Protein AF-A0A183VHN2-F1 (afdb_monomer_lite)

Secondary structure (DSSP, 8-state):
-HHHHHHHHHHHHHHHHHHHHHHHHHHHHHHHHHHHHHHHHHHSS--TTS-SS--HHHHHHHHGGGT--SS--------------------

Structure (mmCIF, N/CA/C/O backbone):
data_AF-A0A183VHN2-F1
#
_entry.id   AF-A0A183VHN2-F1
#
loop_
_atom_site.group_PDB
_atom_site.id
_atom_site.type_symbol
_atom_site.label_atom_id
_atom_site.label_alt_id
_atom_site.label_comp_id
_atom_site.label_asym_id
_atom_site.label_entity_id
_atom_site.label_seq_id
_atom_site.pdbx_PDB_ins_code
_atom_site.Cartn_x
_atom_site.Cartn_y
_atom_site.Cartn_z
_atom_site.occupancy
_atom_site.B_iso_or_equiv
_atom_site.auth_seq_id
_atom_site.auth_comp_id
_atom_site.auth_asym_id
_atom_site.auth_atom_id
_atom_site.pdbx_PDB_model_num
ATOM 1 N N . MET A 1 1 ? 31.594 -2.618 -32.962 1.00 57.25 1 MET A N 1
ATOM 2 C CA . MET A 1 1 ? 31.692 -1.790 -31.736 1.00 57.25 1 MET A CA 1
ATOM 3 C C . MET A 1 1 ? 30.393 -1.018 -31.474 1.00 57.25 1 MET A C 1
ATOM 5 O O . MET A 1 1 ? 29.833 -1.206 -30.406 1.00 57.25 1 MET A O 1
ATOM 9 N N . ALA A 1 2 ? 29.833 -0.287 -32.449 1.00 64.62 2 ALA A N 1
ATOM 10 C CA . ALA A 1 2 ? 28.641 0.568 -32.272 1.00 64.62 2 ALA A CA 1
ATOM 11 C C . ALA A 1 2 ? 27.358 -0.113 -31.725 1.00 64.62 2 ALA A C 1
ATOM 13 O O . ALA A 1 2 ? 26.700 0.431 -30.845 1.00 64.62 2 ALA A O 1
ATOM 14 N N . ALA A 1 3 ? 27.022 -1.331 -32.171 1.00 70.81 3 ALA A N 1
ATOM 15 C CA . ALA A 1 3 ? 25.785 -2.009 -31.748 1.00 70.81 3 ALA A CA 1
ATOM 16 C C . ALA A 1 3 ? 25.748 -2.389 -30.249 1.00 70.81 3 ALA A C 1
ATOM 18 O O . ALA A 1 3 ? 24.679 -2.532 -29.657 1.00 70.81 3 ALA A O 1
ATOM 19 N N . SER A 1 4 ? 26.915 -2.566 -29.615 1.00 76.69 4 SER A N 1
ATOM 20 C CA . SER A 1 4 ? 27.006 -2.894 -28.183 1.00 76.69 4 SER A CA 1
ATOM 21 C C . SER A 1 4 ? 26.770 -1.653 -27.312 1.00 76.69 4 SER A C 1
ATOM 23 O O . SER A 1 4 ? 26.107 -1.731 -26.277 1.00 76.69 4 SER A O 1
ATOM 25 N N . GLU A 1 5 ? 27.245 -0.496 -27.772 1.00 80.06 5 GLU A N 1
ATOM 26 C CA . GLU A 1 5 ? 27.088 0.787 -27.087 1.00 80.06 5 GLU A CA 1
ATOM 27 C C . GLU A 1 5 ? 25.645 1.291 -27.166 1.00 80.06 5 GLU A C 1
ATOM 29 O O . GLU A 1 5 ? 25.092 1.734 -26.159 1.00 80.06 5 GLU A O 1
ATOM 34 N N . GLU A 1 6 ? 24.992 1.123 -28.318 1.00 82.81 6 GLU A N 1
ATOM 35 C CA . GLU A 1 6 ? 23.572 1.437 -28.489 1.00 82.81 6 GLU A CA 1
ATOM 36 C C . GLU A 1 6 ? 22.686 0.572 -27.577 1.00 82.81 6 GLU A C 1
ATOM 38 O O . GLU A 1 6 ? 21.835 1.088 -26.847 1.00 82.81 6 GLU A O 1
ATOM 43 N N . ARG A 1 7 ? 22.963 -0.738 -27.507 1.00 86.81 7 ARG A N 1
ATOM 44 C CA . ARG A 1 7 ? 22.269 -1.657 -26.594 1.00 86.81 7 ARG A CA 1
ATOM 45 C C . ARG A 1 7 ? 22.482 -1.283 -25.125 1.00 86.81 7 ARG A C 1
ATOM 47 O O . ARG A 1 7 ? 21.560 -1.400 -24.319 1.00 86.81 7 ARG A O 1
ATOM 54 N N . LYS A 1 8 ? 23.680 -0.820 -24.756 1.00 88.69 8 LYS A N 1
ATOM 55 C CA . LYS A 1 8 ? 23.990 -0.369 -23.391 1.00 88.69 8 LYS A CA 1
ATOM 56 C C . LYS A 1 8 ? 23.201 0.891 -23.020 1.00 88.69 8 LYS A C 1
ATOM 58 O O . LYS A 1 8 ? 22.638 0.956 -21.929 1.00 88.69 8 LYS A O 1
ATOM 63 N N . LEU A 1 9 ? 23.104 1.853 -23.937 1.00 89.12 9 LEU A N 1
ATOM 64 C CA . LEU A 1 9 ? 22.291 3.062 -23.771 1.00 89.12 9 LEU A CA 1
ATOM 65 C C . LEU A 1 9 ? 20.798 2.743 -23.634 1.00 89.12 9 LEU A C 1
ATOM 67 O O . LEU A 1 9 ? 20.110 3.321 -22.791 1.00 89.12 9 LEU A O 1
ATOM 71 N N . GLU A 1 10 ? 20.288 1.799 -24.423 1.00 88.50 10 GLU A N 1
ATOM 72 C CA . GLU A 1 10 ? 18.896 1.367 -24.320 1.00 88.50 10 GLU A CA 1
ATOM 73 C C . GLU A 1 10 ? 18.606 0.675 -22.977 1.00 88.50 10 GLU A C 1
ATOM 75 O O . GLU A 1 10 ? 17.574 0.932 -22.350 1.00 88.50 10 GLU A O 1
ATOM 80 N N . LEU A 1 11 ? 19.530 -0.164 -22.498 1.00 91.38 11 LEU A N 1
ATOM 81 C CA . LEU A 1 11 ? 19.410 -0.827 -21.200 1.00 91.38 11 LEU A CA 1
ATOM 82 C C . LEU A 1 11 ? 19.407 0.169 -20.039 1.00 91.38 11 LEU A C 1
ATOM 84 O O . LEU A 1 11 ? 18.592 0.019 -19.131 1.00 91.38 11 LEU A O 1
ATOM 88 N N . GLU A 1 12 ? 20.240 1.208 -20.079 1.00 90.00 12 GLU A N 1
ATOM 89 C CA . GLU A 1 12 ? 20.228 2.261 -19.055 1.00 90.00 12 GLU A CA 1
ATOM 90 C C . GLU A 1 12 ? 18.889 3.013 -19.026 1.00 90.00 12 GLU A C 1
ATOM 92 O O . GLU A 1 12 ? 18.296 3.192 -17.959 1.00 90.00 12 GLU A O 1
ATOM 97 N N . ARG A 1 13 ? 18.320 3.344 -20.192 1.00 92.19 13 ARG A N 1
ATOM 98 C CA . ARG A 1 13 ? 16.977 3.950 -20.272 1.00 92.19 13 ARG A CA 1
ATOM 99 C C . ARG A 1 13 ? 15.894 3.023 -19.712 1.00 92.19 13 ARG A C 1
ATOM 101 O O . ARG A 1 13 ? 15.007 3.473 -18.987 1.00 92.19 13 ARG A O 1
ATOM 108 N N . LYS A 1 14 ? 15.954 1.723 -20.018 1.00 92.75 14 LYS A N 1
ATOM 109 C CA . LYS A 1 14 ? 15.013 0.723 -19.477 1.00 92.75 14 LYS A CA 1
ATOM 110 C C . LYS A 1 14 ? 15.165 0.560 -17.966 1.00 92.75 14 LYS A C 1
ATOM 112 O O . LYS A 1 14 ? 14.161 0.465 -17.265 1.00 92.75 14 LYS A O 1
ATOM 117 N N . LYS A 1 15 ? 16.395 0.584 -17.453 1.00 93.75 15 LYS A N 1
ATOM 118 C CA . LYS A 1 15 ? 16.697 0.508 -16.021 1.00 93.75 15 LYS A CA 1
ATOM 119 C C . LYS A 1 15 ? 16.135 1.708 -15.262 1.00 93.75 15 LYS A C 1
ATOM 121 O O . LYS A 1 15 ? 15.536 1.519 -14.206 1.00 93.75 15 LYS A O 1
ATOM 126 N N . GLN A 1 16 ? 16.257 2.914 -15.816 1.00 92.00 16 GLN A N 1
ATOM 127 C CA . GLN A 1 16 ? 15.643 4.117 -15.247 1.00 92.00 16 GLN A CA 1
ATOM 128 C C . GLN A 1 16 ? 14.113 3.997 -15.181 1.00 92.00 16 GLN A C 1
ATOM 130 O O . GLN A 1 16 ? 13.541 4.182 -14.108 1.00 92.00 16 GLN A O 1
ATOM 135 N N . LYS A 1 17 ? 13.462 3.583 -16.278 1.00 93.06 17 LYS A N 1
ATOM 136 C CA . LYS A 1 17 ? 12.004 3.346 -16.304 1.00 93.06 17 LYS A CA 1
ATOM 137 C C . LYS A 1 17 ? 11.560 2.277 -15.301 1.00 93.06 17 LYS A C 1
ATOM 139 O O . LYS A 1 17 ? 10.539 2.428 -14.636 1.00 93.06 17 LYS A O 1
ATOM 144 N N . LEU A 1 18 ? 12.332 1.200 -15.163 1.00 92.31 18 LEU A N 1
ATOM 145 C CA . LEU A 1 18 ? 12.044 0.134 -14.204 1.00 92.31 18 LEU A CA 1
ATOM 146 C C . LEU A 1 18 ? 12.163 0.630 -12.755 1.00 92.31 18 LEU A C 1
ATOM 148 O O . LEU A 1 18 ? 11.325 0.302 -11.917 1.00 92.31 18 LEU A O 1
ATOM 152 N N . ALA A 1 19 ? 13.178 1.444 -12.461 1.00 93.62 19 ALA A N 1
ATOM 153 C CA . ALA A 1 19 ? 13.348 2.053 -11.147 1.00 93.62 19 ALA A CA 1
ATOM 154 C C . ALA A 1 19 ? 12.197 3.015 -10.805 1.00 93.62 19 ALA A C 1
ATOM 156 O O . ALA A 1 19 ? 11.726 3.021 -9.668 1.00 93.62 19 ALA A O 1
ATOM 157 N N . GLU A 1 20 ? 11.720 3.792 -11.778 1.00 91.38 20 GLU A N 1
ATOM 158 C CA . GLU A 1 20 ? 10.560 4.676 -11.626 1.00 91.38 20 GLU A CA 1
ATOM 159 C C . GLU A 1 20 ? 9.278 3.884 -11.330 1.00 91.38 20 GLU A C 1
ATOM 161 O O . GLU A 1 20 ? 8.605 4.147 -10.333 1.00 91.38 20 GLU A O 1
ATOM 166 N N . MET A 1 21 ? 9.002 2.837 -12.111 1.00 93.12 21 MET A N 1
ATOM 167 C CA . MET A 1 21 ? 7.844 1.961 -11.906 1.00 93.12 21 MET A CA 1
ATOM 168 C C . MET A 1 21 ? 7.871 1.260 -10.539 1.00 93.12 21 MET A C 1
ATOM 170 O O . MET A 1 21 ? 6.842 1.156 -9.871 1.00 93.12 21 MET A O 1
ATOM 174 N N . ASN A 1 22 ? 9.042 0.811 -10.081 1.00 93.56 22 ASN A N 1
ATOM 175 C CA . ASN A 1 22 ? 9.180 0.194 -8.761 1.00 93.56 22 ASN A CA 1
ATOM 176 C C . ASN A 1 22 ? 8.924 1.192 -7.621 1.00 93.56 22 ASN A C 1
ATOM 178 O O . ASN A 1 22 ? 8.284 0.831 -6.632 1.00 93.56 22 ASN A O 1
ATOM 182 N N . LYS A 1 23 ? 9.376 2.448 -7.749 1.00 93.62 23 LYS A N 1
ATOM 183 C CA . LYS A 1 23 ? 9.076 3.508 -6.768 1.00 93.62 23 LYS A CA 1
ATOM 184 C C . LYS A 1 23 ? 7.583 3.818 -6.714 1.00 93.62 23 LYS A C 1
ATOM 186 O O . LYS A 1 23 ? 7.025 3.953 -5.630 1.00 93.62 23 LYS A O 1
ATOM 191 N N . ASP A 1 24 ? 6.943 3.895 -7.871 1.00 92.62 24 ASP A N 1
ATOM 192 C CA . ASP A 1 24 ? 5.512 4.155 -7.988 1.00 92.62 24 ASP A CA 1
ATOM 193 C C . ASP A 1 24 ? 4.675 3.001 -7.401 1.00 92.62 24 ASP A C 1
ATOM 195 O O . ASP A 1 24 ? 3.755 3.226 -6.612 1.00 92.62 24 ASP A O 1
ATOM 199 N N . LYS A 1 25 ? 5.062 1.745 -7.667 1.00 92.69 25 LYS A N 1
ATOM 200 C CA . LYS A 1 25 ? 4.469 0.565 -7.015 1.00 92.69 25 LYS A CA 1
ATOM 201 C C . LYS A 1 25 ? 4.617 0.628 -5.493 1.00 92.69 25 LYS A C 1
ATOM 203 O O . LYS A 1 25 ? 3.627 0.448 -4.787 1.00 92.69 25 LYS A O 1
ATOM 208 N N . ARG A 1 26 ? 5.822 0.935 -4.999 1.00 93.88 26 ARG A N 1
ATOM 209 C CA . ARG A 1 26 ? 6.093 1.075 -3.563 1.00 93.88 26 ARG A CA 1
ATOM 210 C C . ARG A 1 26 ? 5.212 2.151 -2.926 1.00 93.88 26 ARG A C 1
ATOM 212 O O . ARG A 1 26 ? 4.615 1.902 -1.886 1.00 93.88 26 ARG A O 1
ATOM 219 N N . ARG A 1 27 ? 5.068 3.311 -3.572 1.00 93.56 27 ARG A N 1
ATOM 220 C CA . ARG A 1 27 ? 4.220 4.406 -3.079 1.00 93.56 27 ARG A CA 1
ATOM 221 C C . ARG A 1 27 ? 2.752 3.987 -2.958 1.00 93.56 27 ARG A C 1
ATOM 223 O O . ARG A 1 27 ? 2.125 4.272 -1.942 1.00 93.56 27 ARG A O 1
ATOM 230 N N . ARG A 1 28 ? 2.206 3.295 -3.966 1.00 92.69 28 ARG A N 1
ATOM 231 C CA . ARG A 1 28 ? 0.819 2.792 -3.918 1.00 92.69 28 ARG A CA 1
ATOM 232 C C . ARG A 1 28 ? 0.613 1.767 -2.808 1.00 92.69 28 ARG A C 1
ATOM 234 O O . ARG A 1 28 ? -0.428 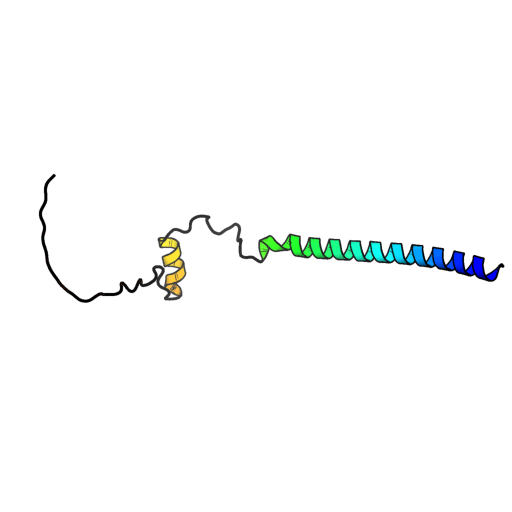1.761 -2.160 1.00 92.69 28 ARG A O 1
ATOM 241 N N . GLU A 1 29 ? 1.591 0.894 -2.599 1.00 92.50 29 GLU A N 1
ATOM 242 C CA . GLU A 1 29 ? 1.536 -0.115 -1.545 1.00 92.50 29 GLU A CA 1
ATOM 243 C C . GLU A 1 29 ? 1.600 0.517 -0.149 1.00 92.50 29 GLU A C 1
ATOM 245 O O . GLU A 1 29 ? 0.778 0.190 0.703 1.00 92.50 29 GLU A O 1
ATOM 250 N N . GLU A 1 30 ? 2.486 1.492 0.061 1.00 91.44 30 GLU A N 1
ATOM 251 C CA . GLU A 1 30 ? 2.558 2.266 1.306 1.00 91.44 30 GLU A CA 1
ATOM 252 C C . GLU A 1 30 ? 1.251 3.025 1.585 1.00 91.44 30 GLU A C 1
ATOM 254 O O . GLU A 1 30 ? 0.761 3.025 2.715 1.00 91.44 30 GLU A O 1
ATOM 259 N N . GLU A 1 31 ? 0.630 3.619 0.562 1.00 90.31 31 GLU A N 1
ATOM 260 C CA . GLU A 1 31 ? -0.666 4.290 0.696 1.00 90.31 31 GLU A CA 1
ATOM 261 C C . GLU A 1 31 ? -1.802 3.314 1.027 1.00 90.31 31 GLU A C 1
ATOM 263 O O . GLU A 1 31 ? -2.600 3.579 1.929 1.00 90.31 31 GLU A O 1
ATOM 268 N N . ARG A 1 32 ? -1.844 2.151 0.366 1.00 89.88 32 ARG A N 1
ATOM 269 C CA . ARG A 1 32 ? -2.795 1.078 0.683 1.00 89.88 32 ARG A CA 1
ATOM 270 C C . ARG A 1 32 ? -2.632 0.605 2.128 1.00 89.88 32 ARG A C 1
ATOM 272 O O . ARG A 1 32 ? -3.627 0.508 2.842 1.00 89.8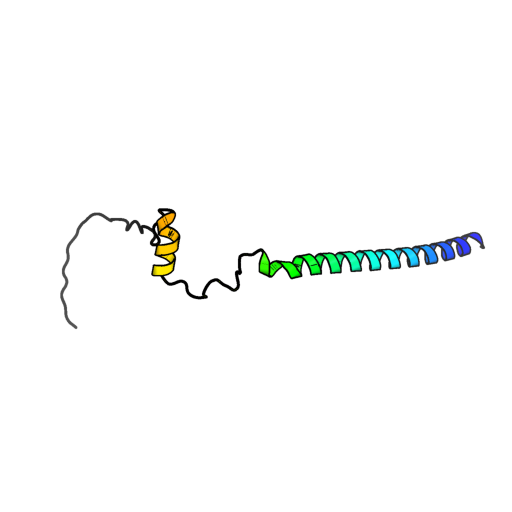8 32 ARG A O 1
ATOM 279 N N . CYS A 1 33 ? -1.402 0.351 2.572 1.00 87.69 33 CYS A N 1
ATOM 280 C CA . CYS A 1 33 ? -1.114 -0.029 3.954 1.00 87.69 33 CYS A CA 1
ATOM 281 C C . CYS A 1 33 ? -1.552 1.061 4.938 1.00 87.69 33 CYS A C 1
ATOM 283 O O . CYS A 1 33 ? -2.209 0.754 5.931 1.00 87.69 33 CYS A O 1
ATOM 285 N N . ARG A 1 34 ? -1.276 2.339 4.642 1.00 87.75 34 ARG A N 1
ATOM 286 C CA . ARG A 1 34 ? -1.719 3.471 5.469 1.00 87.75 34 ARG A CA 1
ATOM 287 C C . ARG A 1 34 ? -3.241 3.527 5.597 1.00 87.75 34 ARG A C 1
ATOM 289 O O . ARG A 1 34 ? -3.742 3.755 6.692 1.00 87.75 34 ARG A O 1
ATOM 296 N N . MET A 1 35 ? -3.977 3.315 4.505 1.00 84.00 35 MET A N 1
ATOM 297 C CA . MET A 1 35 ? -5.445 3.312 4.530 1.00 84.00 35 MET A CA 1
ATOM 298 C C . MET A 1 35 ? -6.015 2.156 5.355 1.00 84.00 35 MET A C 1
ATOM 300 O O . MET A 1 35 ? -6.956 2.367 6.117 1.00 84.00 35 MET A O 1
ATOM 304 N N . LEU A 1 36 ? -5.443 0.957 5.221 1.00 79.75 36 LEU A N 1
ATOM 305 C CA . LEU A 1 36 ? -5.874 -0.219 5.980 1.00 79.75 36 LEU A CA 1
ATOM 306 C C . LEU A 1 36 ? -5.582 -0.055 7.478 1.00 79.75 36 LEU A C 1
ATOM 308 O O . LEU A 1 36 ? -6.464 -0.257 8.307 1.00 79.75 36 LEU A O 1
ATOM 312 N N . LEU A 1 37 ? -4.375 0.390 7.833 1.00 76.12 37 LEU A N 1
ATOM 313 C CA . LEU A 1 37 ? -3.983 0.590 9.230 1.00 76.12 37 LEU A CA 1
ATOM 314 C C . LEU A 1 37 ? -4.681 1.795 9.873 1.00 76.12 37 LEU A C 1
ATOM 316 O O . LEU A 1 37 ? -5.034 1.740 11.047 1.00 76.12 37 LEU A O 1
ATOM 320 N N . GLY A 1 38 ? -4.948 2.861 9.114 1.00 72.56 38 GLY A N 1
ATOM 321 C CA . GLY A 1 38 ? -5.671 4.037 9.607 1.00 72.56 38 GLY A CA 1
ATOM 322 C C . GLY A 1 38 ? -7.130 3.757 9.987 1.00 72.56 38 GLY A C 1
ATOM 323 O O . GLY A 1 38 ? -7.696 4.489 10.793 1.00 72.56 38 GLY A O 1
ATOM 324 N N . ARG A 1 39 ? -7.735 2.690 9.448 1.00 64.88 39 ARG A N 1
ATOM 325 C CA . ARG A 1 39 ? -9.095 2.242 9.799 1.00 64.88 39 ARG A CA 1
ATOM 326 C C . ARG A 1 39 ? -9.121 1.157 10.883 1.00 64.88 39 ARG A C 1
ATOM 328 O O . ARG A 1 39 ? -10.185 0.861 11.418 1.00 64.88 39 ARG A O 1
ATOM 335 N N . SER A 1 40 ? -7.963 0.609 11.256 1.00 57.25 40 SER A N 1
ATOM 336 C CA . SER A 1 40 ? -7.858 -0.536 12.168 1.00 57.25 40 SER A CA 1
ATOM 337 C C . SER A 1 40 ? -8.404 -0.321 13.592 1.00 57.25 40 SER A C 1
ATOM 339 O O . SER A 1 40 ? -8.889 -1.304 14.153 1.00 57.25 40 SER A O 1
ATOM 341 N N . PRO A 1 41 ? -8.377 0.881 14.208 1.00 57.69 41 PRO A N 1
ATOM 342 C CA . PRO A 1 41 ? -8.962 1.049 15.541 1.00 57.69 41 PRO A CA 1
ATOM 343 C C . PRO A 1 41 ? -10.497 0.999 15.551 1.00 57.69 41 PRO A C 1
ATOM 345 O O . PRO A 1 41 ? -11.082 0.762 16.600 1.00 57.69 41 PRO A O 1
ATOM 348 N N . LEU A 1 42 ? -11.147 1.242 14.406 1.00 55.91 42 LEU A N 1
ATOM 349 C CA . LEU A 1 42 ? -12.605 1.382 14.308 1.00 55.91 42 LEU A CA 1
ATOM 350 C C . LEU A 1 42 ? -13.335 0.046 14.116 1.00 55.91 42 LEU A C 1
ATOM 352 O O . LEU A 1 42 ? -14.449 -0.097 14.608 1.00 55.91 42 LEU A O 1
ATOM 356 N N . GLU A 1 43 ? -12.731 -0.925 13.426 1.00 58.62 43 GLU A N 1
ATOM 357 C CA . GLU A 1 43 ? -13.392 -2.212 13.139 1.00 58.62 43 GLU A CA 1
ATOM 358 C C . GLU A 1 43 ? -13.215 -3.253 14.256 1.00 58.62 43 GLU A C 1
ATOM 360 O O . GLU A 1 43 ? -14.102 -4.075 14.476 1.00 58.62 43 GLU A O 1
ATOM 365 N N . ASN A 1 44 ? -12.128 -3.188 15.032 1.00 57.97 44 ASN A N 1
ATOM 366 C CA . ASN A 1 44 ? -11.847 -4.140 16.113 1.00 57.97 44 ASN A CA 1
ATOM 367 C C . ASN A 1 44 ? -12.505 -3.743 17.441 1.00 57.97 44 ASN A C 1
ATOM 369 O O . ASN A 1 44 ? -11.822 -3.671 18.456 1.00 57.97 44 ASN A O 1
ATOM 373 N N . GLY A 1 45 ? -13.807 -3.443 17.444 1.00 54.31 45 GLY A N 1
ATOM 374 C CA . GLY A 1 45 ? -14.645 -3.405 18.655 1.00 54.31 45 GLY A CA 1
ATOM 375 C C . GLY A 1 45 ? -14.223 -2.462 19.794 1.00 54.31 45 GLY A C 1
ATOM 376 O O . GLY A 1 45 ? -14.901 -2.416 20.818 1.00 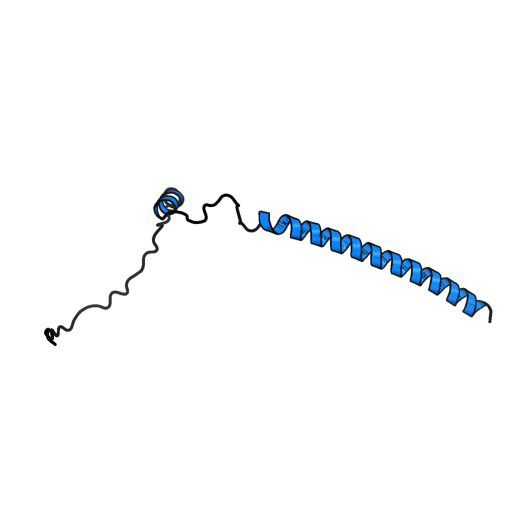54.31 45 GLY A O 1
ATOM 377 N N . ALA A 1 46 ? -13.153 -1.681 19.637 1.00 55.66 46 ALA A N 1
ATOM 378 C CA . ALA A 1 46 ? -12.733 -0.645 20.561 1.00 55.66 46 ALA A CA 1
ATOM 379 C C . ALA A 1 46 ? -13.635 0.568 20.342 1.00 55.66 46 ALA A C 1
ATOM 381 O O . ALA A 1 46 ? -13.200 1.628 19.901 1.00 55.66 46 ALA A O 1
ATOM 382 N N . LEU A 1 47 ? -14.927 0.391 20.623 1.00 55.84 47 LEU A N 1
ATOM 383 C CA . LEU A 1 47 ? -15.830 1.506 20.806 1.00 55.84 47 LEU A CA 1
ATOM 384 C C . LEU A 1 47 ? -15.184 2.407 21.868 1.00 55.84 47 LEU A C 1
ATOM 386 O O . LEU A 1 47 ? -15.052 1.976 23.015 1.00 55.84 47 LEU A O 1
ATOM 390 N N . PRO A 1 48 ? -14.830 3.667 21.555 1.00 55.72 48 PRO A N 1
ATOM 391 C CA . PRO A 1 48 ? -14.374 4.622 22.565 1.00 55.72 48 PRO A CA 1
ATOM 392 C C . PRO A 1 48 ? -15.477 4.973 23.585 1.00 55.72 48 PRO A C 1
ATOM 394 O O . PRO A 1 48 ? -15.274 5.822 24.447 1.00 55.72 48 PRO A O 1
ATOM 397 N N . ALA A 1 49 ? -16.645 4.331 23.479 1.00 56.06 49 ALA A N 1
ATOM 398 C CA . ALA A 1 49 ? -17.863 4.612 24.217 1.00 56.06 49 ALA A CA 1
ATOM 399 C C . ALA A 1 49 ? -18.308 3.481 25.158 1.00 56.06 49 ALA A C 1
ATOM 401 O O . ALA A 1 49 ? -19.341 3.639 25.804 1.00 56.06 49 ALA A O 1
ATOM 402 N N . LEU A 1 50 ? -17.579 2.359 25.261 1.00 55.22 50 LEU A N 1
ATOM 403 C CA . LEU A 1 50 ? -17.866 1.406 26.335 1.00 55.22 50 LEU A CA 1
ATOM 404 C C . LEU A 1 50 ? -17.131 1.871 27.601 1.00 55.22 50 LEU A C 1
ATOM 406 O O . LEU A 1 50 ? -15.907 2.039 27.557 1.00 55.22 50 LEU A O 1
ATOM 410 N N . PRO A 1 51 ? -17.839 2.128 28.717 1.00 59.47 51 PRO A N 1
ATOM 411 C CA . PRO A 1 51 ? -17.197 2.495 29.969 1.00 59.47 51 PRO A CA 1
ATOM 412 C C . PRO A 1 51 ? -16.124 1.461 30.309 1.00 59.47 51 PRO A C 1
ATOM 414 O O . PRO A 1 51 ? -16.380 0.260 30.259 1.00 59.47 51 PRO A O 1
ATOM 417 N N . LYS A 1 52 ? -14.925 1.925 30.684 1.00 66.19 52 LYS A N 1
ATOM 418 C CA . LYS A 1 52 ? -13.787 1.071 31.091 1.00 66.19 52 LYS A CA 1
ATOM 419 C C . LYS A 1 52 ? -14.119 0.118 32.251 1.00 66.19 52 LYS A C 1
ATOM 421 O O . LYS A 1 52 ? -13.330 -0.766 32.561 1.00 66.19 52 LYS A O 1
ATOM 426 N N . THR A 1 53 ? -15.278 0.296 32.874 1.00 67.94 53 THR A N 1
ATOM 427 C CA . THR A 1 53 ? -15.851 -0.554 33.910 1.00 67.94 53 THR A CA 1
ATOM 428 C C . THR A 1 53 ? -17.359 -0.635 33.671 1.00 67.94 53 THR A C 1
ATOM 430 O O . THR A 1 53 ? -18.080 0.304 34.003 1.00 67.94 53 THR A O 1
ATOM 433 N N . ILE A 1 54 ? -17.834 -1.723 33.065 1.00 76.69 54 ILE A N 1
ATOM 434 C CA . ILE A 1 54 ? -19.257 -2.084 33.110 1.00 76.69 54 ILE A CA 1
ATOM 435 C C . ILE A 1 54 ? -19.546 -2.597 34.525 1.00 76.69 54 ILE A C 1
ATOM 437 O O . ILE A 1 54 ? -18.792 -3.424 35.045 1.00 76.69 54 ILE A O 1
ATOM 441 N N . SER A 1 55 ? -20.587 -2.075 35.176 1.00 83.38 55 SER A N 1
ATOM 442 C CA . SER A 1 55 ? -21.046 -2.623 36.453 1.00 83.38 55 SER A CA 1
ATOM 443 C C . SER A 1 55 ? -21.678 -3.994 36.221 1.00 83.38 55 SER A C 1
ATOM 445 O O . SER A 1 55 ? -22.248 -4.248 35.161 1.00 83.38 55 SER A O 1
ATOM 447 N N . GLN A 1 56 ? -21.648 -4.874 37.224 1.00 81.50 56 GLN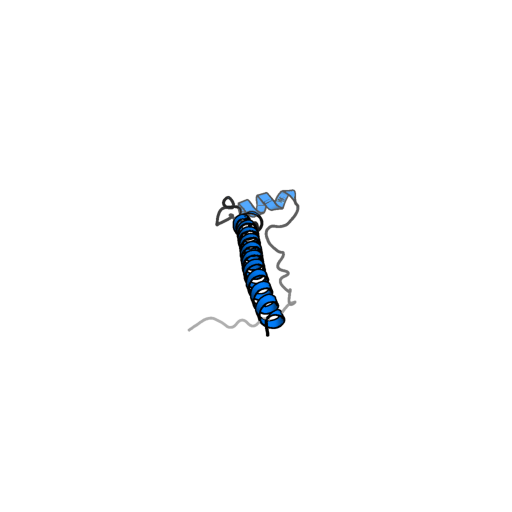 A N 1
ATOM 448 C CA . GLN A 1 56 ? -22.355 -6.156 37.153 1.00 81.50 56 GLN A CA 1
ATOM 449 C C . GLN A 1 56 ? -23.849 -5.960 36.837 1.00 81.50 56 GLN A C 1
ATOM 451 O O . GLN A 1 56 ? -24.414 -6.703 36.040 1.00 81.50 56 GLN A O 1
ATOM 456 N N . LYS A 1 57 ? -24.456 -4.900 37.383 1.00 83.31 57 LYS A N 1
ATOM 457 C CA . LYS A 1 57 ? -25.841 -4.525 37.086 1.00 83.31 57 LYS A CA 1
ATOM 458 C C . LYS A 1 57 ? -26.044 -4.158 35.613 1.00 83.31 57 LYS A C 1
ATOM 460 O O . LYS A 1 57 ? -27.023 -4.578 35.008 1.00 83.31 57 LYS A O 1
ATOM 465 N N . ASP A 1 58 ? -25.104 -3.419 35.026 1.00 86.00 58 ASP A N 1
ATOM 466 C CA . ASP A 1 58 ? -25.181 -3.032 33.613 1.00 86.00 58 ASP A CA 1
ATOM 467 C C . ASP A 1 58 ? -25.082 -4.271 32.714 1.00 86.00 58 ASP A C 1
ATOM 469 O O . ASP A 1 58 ? -25.781 -4.382 31.711 1.00 86.00 58 ASP A O 1
ATOM 473 N N . LEU A 1 59 ? -24.245 -5.239 33.101 1.00 85.62 59 LEU A N 1
ATOM 474 C CA . LEU A 1 59 ? -24.127 -6.517 32.406 1.00 85.62 59 LEU A CA 1
ATOM 475 C C . LEU A 1 59 ? -25.425 -7.337 32.500 1.00 85.62 59 LEU A C 1
ATOM 477 O O . LEU A 1 59 ? -25.872 -7.897 31.501 1.00 85.62 59 LEU A O 1
ATOM 481 N N . GLU A 1 60 ? -26.048 -7.385 33.679 1.00 87.62 60 GLU A N 1
ATOM 482 C CA . GLU A 1 60 ? -27.338 -8.050 33.899 1.00 87.62 60 GLU A CA 1
ATOM 483 C C . GLU A 1 60 ? -28.446 -7.428 33.041 1.00 87.62 60 GLU A C 1
ATOM 485 O O . GLU A 1 60 ? -29.186 -8.158 32.379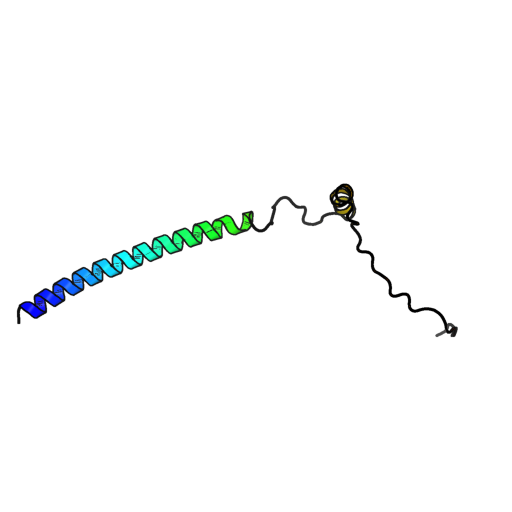 1.00 87.62 60 GLU A O 1
ATOM 490 N N . ASP A 1 61 ? -28.523 -6.097 32.980 1.00 88.50 61 ASP A N 1
ATOM 491 C CA . ASP A 1 61 ? -29.517 -5.377 32.180 1.00 88.50 61 ASP A CA 1
ATOM 492 C C . ASP A 1 61 ? -29.331 -5.606 30.666 1.00 88.50 61 ASP A C 1
ATOM 494 O O . ASP A 1 61 ? -30.318 -5.720 29.936 1.00 88.50 61 ASP A O 1
ATOM 498 N N . ILE A 1 62 ? -28.086 -5.747 30.191 1.00 88.69 62 ILE A N 1
ATOM 499 C CA . ILE A 1 62 ? -27.770 -6.057 28.783 1.00 88.69 62 ILE A CA 1
ATOM 500 C C . ILE A 1 62 ? -28.128 -7.506 28.424 1.00 88.69 62 ILE A C 1
ATOM 502 O O . ILE A 1 62 ? -28.612 -7.771 27.322 1.00 88.69 62 ILE A O 1
ATOM 506 N N . LEU A 1 63 ? -27.881 -8.458 29.327 1.00 88.12 63 LEU A N 1
ATOM 507 C CA . LEU A 1 63 ? -28.043 -9.890 29.052 1.00 88.12 63 LEU A CA 1
ATOM 508 C C . LEU A 1 63 ? -29.468 -10.405 29.304 1.00 88.12 63 LEU A C 1
ATOM 510 O O . LEU A 1 63 ? -29.890 -11.386 28.686 1.00 88.12 63 LEU A O 1
ATOM 514 N N . LYS A 1 64 ? -30.240 -9.726 30.160 1.00 87.81 64 LYS A N 1
ATOM 515 C CA . LYS A 1 64 ? -31.617 -10.096 30.520 1.00 87.81 64 LYS A CA 1
ATOM 516 C C . LYS A 1 64 ? -32.570 -10.224 29.319 1.00 87.81 64 LYS A C 1
ATOM 518 O O . LYS A 1 64 ? -33.292 -11.220 29.278 1.00 87.81 64 LYS A O 1
ATOM 523 N N . PRO A 1 65 ? -32.579 -9.320 28.317 1.00 90.56 65 PRO A N 1
ATOM 524 C CA . PRO A 1 65 ? -33.405 -9.484 27.116 1.00 90.56 65 PRO A CA 1
ATOM 525 C C . PRO A 1 65 ? -33.018 -10.697 26.259 1.00 90.56 65 PRO A C 1
ATOM 527 O O . PRO A 1 65 ? -33.848 -11.204 25.511 1.00 90.56 65 PRO A O 1
ATOM 530 N N . LEU A 1 66 ? -31.768 -11.160 26.363 1.00 88.94 66 LEU A N 1
ATOM 531 C CA . LEU A 1 66 ? -31.236 -12.300 25.612 1.00 88.94 66 LEU A CA 1
ATOM 532 C C . LEU A 1 66 ? -31.449 -13.638 26.338 1.00 88.94 66 LEU A C 1
ATOM 534 O O . LEU A 1 66 ? -31.137 -14.687 25.781 1.00 88.94 66 LEU A O 1
ATOM 538 N N . GLY A 1 67 ? -31.950 -13.615 27.579 1.00 85.38 67 GLY A N 1
ATOM 539 C CA . GLY A 1 67 ? -32.103 -14.812 28.408 1.00 85.38 67 GLY A CA 1
ATOM 540 C C . GLY A 1 67 ? -30.772 -15.432 28.847 1.00 85.38 67 GLY A C 1
ATOM 541 O O . GLY A 1 67 ? -30.740 -16.601 29.224 1.00 85.38 67 GLY A O 1
ATOM 542 N N . ILE A 1 68 ? -29.674 -14.671 28.788 1.00 85.25 68 ILE A N 1
ATOM 543 C CA . ILE A 1 68 ? -28.341 -15.143 29.169 1.00 85.25 68 ILE A CA 1
ATOM 544 C C . ILE A 1 68 ? -28.095 -14.764 30.637 1.00 85.25 68 ILE A C 1
ATOM 546 O O . ILE A 1 68 ? -28.206 -13.588 30.987 1.00 85.25 68 ILE A O 1
ATOM 550 N N . PRO A 1 69 ? -27.751 -15.716 31.520 1.00 81.12 69 PRO A N 1
ATOM 551 C CA . PRO A 1 69 ? -27.369 -15.385 32.884 1.00 81.12 69 PRO A CA 1
ATOM 552 C C . PRO A 1 69 ? -26.015 -14.663 32.891 1.00 81.12 69 PRO A C 1
ATOM 554 O O . PRO A 1 69 ? -25.035 -15.148 32.329 1.00 81.12 69 PRO A O 1
ATOM 557 N N . ALA A 1 70 ? -25.952 -13.505 33.554 1.00 81.25 70 ALA A N 1
ATOM 558 C CA . ALA A 1 70 ? -24.718 -12.726 33.694 1.00 81.25 70 ALA A CA 1
ATOM 559 C C . ALA A 1 70 ? -23.651 -13.428 34.548 1.00 81.25 70 ALA A C 1
ATOM 561 O O . ALA A 1 70 ? -22.461 -13.146 34.414 1.00 81.25 70 ALA A O 1
ATOM 562 N N . GLN A 1 71 ? -24.072 -14.362 35.405 1.00 77.88 71 GLN A N 1
ATOM 563 C CA . GLN A 1 71 ? -23.185 -15.187 36.209 1.00 77.88 71 GLN A CA 1
ATOM 564 C C . GLN A 1 71 ? -23.149 -16.610 35.633 1.00 77.88 71 GLN A C 1
ATOM 566 O O . GLN A 1 71 ? -24.205 -17.236 35.504 1.00 77.88 71 GLN A O 1
ATOM 571 N N . PRO A 1 72 ? -21.966 -17.151 35.291 1.00 74.25 72 PRO A N 1
ATOM 572 C CA . PRO A 1 72 ? -21.869 -18.536 34.859 1.00 74.25 72 PRO A CA 1
ATOM 573 C C . PRO A 1 72 ? -22.278 -19.458 36.012 1.00 74.25 72 PRO A C 1
ATOM 575 O O . PRO A 1 72 ? -21.857 -19.265 37.156 1.00 74.25 72 PRO A O 1
ATOM 578 N N . HIS A 1 73 ? -23.078 -20.483 35.711 1.00 62.84 73 HIS A N 1
ATOM 579 C CA . HIS A 1 73 ? -23.318 -21.572 36.649 1.00 62.84 73 HIS A CA 1
ATOM 580 C C . HIS A 1 73 ? -22.000 -22.317 36.865 1.00 62.84 73 HIS A C 1
ATOM 582 O O . HIS A 1 73 ? -21.585 -23.138 36.053 1.00 62.84 73 HIS A O 1
ATOM 588 N N . ILE A 1 74 ? -21.319 -22.006 37.965 1.00 68.81 74 ILE A N 1
ATOM 589 C CA . ILE A 1 74 ? -20.250 -22.856 38.472 1.00 68.81 74 ILE A CA 1
ATOM 590 C C . ILE A 1 74 ? -20.955 -24.105 38.992 1.00 68.81 74 ILE A C 1
ATOM 592 O O . ILE A 1 74 ? -21.522 -24.089 40.088 1.00 68.81 74 ILE A O 1
ATOM 596 N N . GLU A 1 75 ? -20.956 -25.177 38.204 1.00 62.31 75 GLU A N 1
ATOM 597 C CA . GLU A 1 75 ? -21.214 -26.511 38.729 1.00 62.31 75 GLU A CA 1
ATOM 598 C C . GLU A 1 75 ? -20.123 -26.792 39.766 1.00 62.31 75 GLU A C 1
ATOM 600 O O . GLU A 1 75 ? -19.009 -27.212 39.454 1.00 62.31 75 GLU A O 1
ATOM 605 N N . ARG A 1 76 ? -20.408 -26.480 41.036 1.00 58.41 76 ARG A N 1
ATOM 606 C CA . ARG A 1 76 ? -19.644 -27.036 42.146 1.00 58.41 76 ARG A CA 1
ATOM 607 C C . ARG A 1 76 ? -19.813 -28.537 42.015 1.00 58.41 76 ARG A C 1
ATOM 609 O O . ARG A 1 76 ? -20.910 -29.036 42.250 1.00 58.41 76 ARG A O 1
ATOM 616 N N . LEU A 1 77 ? -18.744 -29.228 41.623 1.00 47.88 77 LEU A N 1
ATOM 617 C CA . LEU A 1 77 ? -18.642 -30.672 41.761 1.00 47.88 77 LEU A CA 1
ATOM 618 C C . LEU A 1 77 ? -19.061 -31.005 43.198 1.00 47.88 77 LEU A C 1
ATOM 620 O O . LEU A 1 77 ? -18.340 -30.713 44.153 1.00 47.88 77 LEU A O 1
ATOM 624 N N . VAL A 1 78 ? -20.266 -31.542 43.356 1.00 49.09 78 VAL A N 1
ATOM 625 C CA . VAL A 1 78 ? -20.728 -32.076 44.627 1.00 49.09 78 VAL A CA 1
ATOM 626 C C . VAL A 1 78 ? -19.996 -33.399 44.774 1.00 49.09 78 VAL A C 1
ATOM 628 O O . VAL A 1 78 ? -20.416 -34.417 44.232 1.00 49.09 78 VAL A O 1
ATOM 631 N N . THR A 1 79 ? -18.856 -33.385 45.457 1.00 45.22 79 THR A N 1
ATOM 632 C CA . THR A 1 79 ? -18.329 -34.605 46.059 1.00 45.22 79 THR A CA 1
ATOM 633 C C . THR A 1 79 ? -19.325 -35.033 47.141 1.00 45.22 79 THR A C 1
ATOM 635 O O . THR A 1 79 ? -19.598 -34.257 48.063 1.00 45.22 79 THR A O 1
ATOM 638 N N . PRO A 1 80 ? -19.943 -36.223 47.037 1.00 50.31 80 PRO A N 1
ATOM 639 C CA . PRO A 1 80 ? -20.893 -36.668 48.036 1.00 50.31 80 PRO A CA 1
ATOM 640 C C . PRO A 1 80 ? -20.130 -37.087 49.298 1.00 50.31 80 PRO A C 1
ATOM 642 O O . PRO A 1 80 ? -19.308 -37.994 49.283 1.00 50.31 80 PRO A O 1
ATOM 645 N N . THR A 1 81 ? -20.441 -36.383 50.382 1.00 42.84 81 THR A N 1
ATOM 646 C CA . THR A 1 81 ? -20.703 -36.933 51.718 1.00 42.84 81 THR A CA 1
ATOM 647 C C . THR A 1 81 ? -19.637 -37.828 52.369 1.00 42.84 81 THR A C 1
ATOM 649 O O . THR A 1 81 ? -19.616 -39.039 52.189 1.00 42.84 81 THR A O 1
ATOM 652 N N . GLY A 1 82 ? -18.926 -37.231 53.332 1.00 44.09 82 GLY A N 1
ATOM 653 C CA . GLY A 1 82 ? -18.953 -37.734 54.709 1.00 44.09 82 GLY A CA 1
ATOM 654 C C . GLY A 1 82 ? -17.773 -38.577 55.185 1.00 44.09 82 GLY A C 1
ATOM 655 O O . GLY A 1 82 ? -17.820 -39.793 55.091 1.00 44.09 82 GLY A O 1
ATOM 656 N N . VAL A 1 83 ? -16.832 -37.946 55.895 1.00 40.28 83 VAL A N 1
ATOM 657 C CA . VAL A 1 83 ? -16.400 -38.456 57.207 1.00 40.28 83 VAL A CA 1
ATOM 658 C C . VAL A 1 83 ? -16.088 -37.264 58.107 1.00 40.28 83 VAL A C 1
ATOM 660 O O . VAL A 1 83 ? -15.258 -36.416 57.788 1.00 40.28 83 VAL A O 1
ATOM 663 N N . ALA A 1 84 ? -16.811 -37.188 59.219 1.00 46.75 84 ALA A N 1
ATOM 664 C CA . ALA A 1 84 ? -16.538 -36.281 60.315 1.00 46.75 84 ALA A CA 1
ATOM 665 C C . ALA A 1 84 ? -15.158 -36.569 60.913 1.00 46.75 84 ALA A C 1
ATOM 667 O O . ALA A 1 84 ? -14.801 -37.730 61.096 1.00 46.75 84 ALA A O 1
ATOM 668 N N . SER A 1 85 ? -14.431 -35.526 61.300 1.00 42.66 85 SER A N 1
ATOM 669 C CA . SER A 1 85 ? -13.555 -35.551 62.473 1.00 42.66 85 SER A CA 1
ATOM 670 C C . SER A 1 85 ? -13.304 -34.113 62.901 1.00 42.66 85 SER A C 1
ATOM 672 O O . SER A 1 85 ? -12.495 -33.397 62.318 1.00 42.66 85 SER A O 1
ATOM 674 N N . ASN A 1 86 ? -14.063 -33.696 63.911 1.00 47.47 86 ASN A N 1
ATOM 675 C CA . ASN A 1 86 ? -13.736 -32.555 64.749 1.00 47.47 86 ASN A CA 1
ATOM 676 C C . ASN A 1 86 ? -12.347 -32.772 65.368 1.00 47.47 86 ASN A C 1
ATOM 678 O O . ASN A 1 86 ? -12.126 -33.777 66.038 1.00 47.47 86 ASN A O 1
ATOM 682 N N . ALA A 1 87 ? -11.464 -31.796 65.212 1.00 39.91 87 ALA A N 1
ATOM 683 C CA . ALA A 1 87 ? -10.375 -31.506 66.140 1.00 39.91 87 ALA A CA 1
ATOM 684 C C . ALA A 1 87 ? -10.289 -29.971 66.175 1.00 39.91 87 ALA A C 1
ATOM 686 O O . ALA A 1 87 ? -9.917 -29.358 65.183 1.00 39.91 87 ALA A O 1
ATOM 687 N N . VAL A 1 88 ? -11.045 -29.336 67.074 1.00 39.09 88 VAL A N 1
ATOM 688 C CA . VAL A 1 88 ? -10.584 -28.880 68.399 1.00 39.09 88 VAL A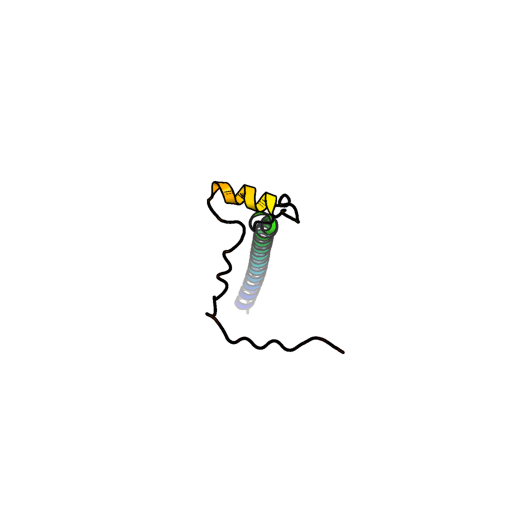 CA 1
ATOM 689 C C . VAL A 1 88 ? -9.608 -27.705 68.267 1.00 39.09 88 VAL A C 1
ATOM 691 O O . VAL A 1 88 ? -8.564 -27.812 67.634 1.00 39.09 88 VAL A O 1
ATOM 694 N N . CYS A 1 89 ? -10.029 -26.582 68.852 1.00 38.88 89 CYS A N 1
ATOM 695 C CA . CYS A 1 89 ? -9.279 -25.347 69.049 1.00 38.88 89 CYS A CA 1
ATOM 696 C C . CYS A 1 89 ? -7.981 -25.533 69.859 1.00 38.88 89 CYS A C 1
ATOM 698 O O . CYS A 1 89 ? -7.802 -26.541 70.536 1.00 38.88 89 CYS A O 1
ATOM 700 N N . ASP A 1 90 ? -7.201 -24.447 69.857 1.00 36.00 90 ASP A N 1
ATOM 701 C CA . ASP A 1 90 ? -6.162 -24.029 70.814 1.00 36.00 90 ASP A CA 1
ATOM 702 C C . ASP A 1 90 ? -4.707 -24.418 70.505 1.00 36.00 90 ASP A C 1
ATOM 704 O O . ASP A 1 90 ? -4.236 -25.501 70.846 1.00 36.00 90 ASP A O 1
ATOM 708 N N . CYS A 1 91 ? -3.984 -23.476 69.879 1.00 42.81 91 CYS A N 1
ATOM 709 C CA . CYS A 1 91 ? -2.894 -22.690 70.484 1.00 42.81 91 CYS A CA 1
ATOM 710 C C . CYS A 1 91 ? -2.483 -21.531 69.560 1.00 42.81 91 CYS A C 1
ATOM 712 O O . CYS A 1 91 ? -2.375 -21.758 68.334 1.00 42.81 91 CYS A O 1
#

Foldseek 3Di:
DVVVVVVVVVVVVVVVVVVVVVVVVVVVVVVVVCVVVVCVCPPPPPPVPDPPDDDLVNQCVVCVVVVDDSDDPPPPPPPDDDDDDDDDDDD

Sequence (91 aa):
MAASEERKLELERKKQKLAEMNKDKRRREEERCRMLLGRSPLENGALPALPKTISQKDLEDILKPLGIPAQPHIERLVTPTGVASNAVCDC

Radius of gyration: 35.63 Å; chains: 1; bounding box: 65×43×103 Å

Organism: Toxocara canis (NCBI:txid6265)

pLDDT: mean 73.54, std 18.21, range [36.0, 93.88]